Protein AF-A0A851CWM7-F1 (afdb_monomer)

Foldseek 3Di:
DDPPPVPPPDDCPPPDALVNLVVVCVVPVPDEDEEEAEQDEQVVLVVNDHLSHQYAEYAYAYQDYAHALVSLQCCLPRNLPRYAYYHHEYNHPPDPAAAQNCPVPPDGSVLSSLQRNLQHQEDAHYRHADEPVSLVSSCVNRPVSNNYDHYDPSNYDYDPVVVPPD

Sequence (166 aa):
LVHSVSIMHKSLDNMPKDENWQALTRNSTNLRVYIMAFDVESDDMLRILKPSIPLERIHFDSYVTCVSGAVVDLISRQYDKFLTHFILMNDVIDMSAFPDLSDNRNEDPLVLLAWRCTRLSLLAVHGYTVWAHNLIAIARLRGSDLKVLEVTEESIDFDQGELADQ

Nearest PDB structures (foldseek):
  4i6j-assembly1_B  TM=8.582E-01  e=6.711E-03  Homo sapiens
  8fvu-assembly1_B  TM=5.430E-01  e=9.722E-01  Homo sapiens
  7pzc-assembly1_B  TM=4.827E-01  e=7.671E-01  Homo sapiens
  6byf-assembly3_C  TM=2.644E-01  e=1.094E+00  Saccharomyces cerevisiae S288C
  9fee-assembly1_C  TM=3.248E-01  e=1.865E+00  Trypanosoma cruzi strain CL Brener

Solvent-accessible surface area (backbone atoms only — not comparable to full-atom values): 9390 Å² total; per-residue (Å²): 136,84,80,82,70,78,73,71,84,70,79,70,87,82,57,84,53,50,69,56,33,43,56,50,42,71,78,34,78,83,60,69,38,75,46,76,42,64,55,52,49,42,71,56,48,61,69,67,64,44,72,46,52,48,37,28,32,42,35,38,50,16,55,83,39,68,78,46,30,68,52,45,42,51,48,23,70,59,26,22,92,45,23,27,34,44,35,41,37,36,66,48,83,85,58,96,60,59,56,60,42,39,80,90,50,95,64,50,35,68,43,50,25,50,63,48,14,78,53,38,27,33,43,36,44,35,50,35,49,40,49,52,70,49,52,54,48,35,50,64,72,42,46,86,56,40,75,39,81,46,65,44,73,92,18,54,42,73,66,84,77,73,68,75,83,116

Structure (mmCIF, N/CA/C/O backbone):
data_AF-A0A851CWM7-F1
#
_entry.id   AF-A0A851CWM7-F1
#
loop_
_atom_site.group_PDB
_atom_site.id
_atom_site.type_symbol
_atom_site.label_atom_id
_atom_site.label_alt_id
_atom_site.label_comp_id
_atom_site.label_asym_id
_atom_site.label_entity_id
_atom_site.label_seq_id
_atom_site.pdbx_PDB_ins_code
_atom_site.Cartn_x
_atom_site.Cartn_y
_atom_site.Cartn_z
_atom_site.occupancy
_atom_site.B_iso_or_equiv
_atom_site.auth_seq_id
_atom_site.auth_comp_id
_atom_site.auth_asym_id
_atom_site.auth_atom_id
_atom_site.pdbx_PDB_model_num
ATOM 1 N N . LEU A 1 1 ? -13.780 11.903 -28.341 1.00 33.38 1 LEU A N 1
ATOM 2 C CA . LEU A 1 1 ? -14.431 13.128 -27.825 1.00 33.38 1 LEU A CA 1
ATOM 3 C C . LEU A 1 1 ? -13.983 13.274 -26.375 1.00 33.38 1 LEU A C 1
ATOM 5 O O . LEU A 1 1 ? -14.532 12.605 -25.512 1.00 33.38 1 LEU A O 1
ATOM 9 N N . VAL A 1 2 ? -12.907 14.019 -26.125 1.00 38.16 2 VAL A N 1
ATOM 10 C CA . VAL A 1 2 ? -12.411 14.244 -24.760 1.00 38.16 2 VAL A CA 1
ATOM 11 C C . VAL A 1 2 ? -13.232 15.397 -24.201 1.00 38.16 2 VAL A C 1
ATOM 13 O O . VAL A 1 2 ? -13.065 16.539 -24.623 1.00 38.16 2 VAL A O 1
ATOM 16 N N . HIS A 1 3 ? -14.190 15.099 -23.326 1.00 39.69 3 HIS A N 1
ATOM 17 C CA . HIS A 1 3 ? -14.822 16.147 -22.539 1.00 39.69 3 HIS A CA 1
ATOM 18 C C . HIS A 1 3 ? -13.765 16.675 -21.572 1.00 39.69 3 HIS A C 1
ATOM 20 O O . HIS A 1 3 ? -13.500 16.066 -20.541 1.00 39.69 3 HIS A O 1
ATOM 26 N N . SER A 1 4 ? -13.165 17.813 -21.918 1.00 44.59 4 SER A N 1
ATOM 27 C CA . SER A 1 4 ? -12.415 18.657 -20.997 1.00 44.59 4 SER A CA 1
ATOM 28 C C . SER A 1 4 ? -13.387 19.211 -19.951 1.00 44.59 4 SER A C 1
ATOM 30 O O . SER A 1 4 ? -13.828 20.361 -20.017 1.00 44.59 4 SER A O 1
ATOM 32 N N . VAL A 1 5 ? -13.795 18.369 -19.005 1.00 46.31 5 VAL A N 1
ATOM 33 C CA . VAL A 1 5 ? -14.343 18.855 -17.748 1.00 46.31 5 VAL A CA 1
ATOM 34 C C . VAL A 1 5 ? -13.146 19.462 -17.041 1.00 46.31 5 VAL A C 1
ATOM 36 O O . VAL A 1 5 ? -12.297 18.749 -16.524 1.00 46.31 5 VAL A O 1
ATOM 39 N N . SER A 1 6 ? -13.040 20.789 -17.085 1.00 44.66 6 SER A N 1
ATOM 40 C CA . SER A 1 6 ? -12.220 21.515 -16.125 1.00 44.66 6 SER A CA 1
ATOM 41 C C . SER A 1 6 ? -12.767 21.142 -14.751 1.00 44.66 6 SER A C 1
ATOM 43 O O . SER A 1 6 ? -13.817 21.636 -14.329 1.00 44.66 6 SER A O 1
ATOM 45 N N . ILE A 1 7 ? -12.134 20.159 -14.109 1.00 55.81 7 ILE A N 1
ATOM 46 C CA . ILE A 1 7 ? -12.403 19.820 -12.722 1.00 55.81 7 ILE A CA 1
ATOM 47 C C . ILE A 1 7 ? -11.908 21.045 -11.971 1.00 55.81 7 ILE A C 1
ATOM 49 O O . ILE A 1 7 ? -10.708 21.223 -11.775 1.00 55.81 7 ILE A O 1
ATOM 53 N N . MET A 1 8 ? -12.824 21.959 -11.639 1.00 52.44 8 MET A N 1
ATOM 54 C CA . MET A 1 8 ? -12.495 23.046 -10.730 1.00 52.44 8 MET A CA 1
ATOM 55 C C . MET A 1 8 ? -11.843 22.403 -9.512 1.00 52.44 8 MET A C 1
ATOM 57 O O . MET A 1 8 ? -12.481 21.564 -8.872 1.00 52.44 8 MET A O 1
ATOM 61 N N . HIS A 1 9 ? -10.597 22.779 -9.221 1.00 58.88 9 HIS A N 1
ATOM 62 C CA . HIS A 1 9 ? -9.919 22.412 -7.986 1.00 58.88 9 HIS A CA 1
ATOM 63 C C . HIS A 1 9 ? -10.816 22.862 -6.829 1.00 58.88 9 HIS A C 1
ATOM 65 O O . HIS A 1 9 ? -10.891 24.045 -6.484 1.00 58.88 9 HIS A O 1
ATOM 71 N N . LYS A 1 10 ? -11.611 21.932 -6.299 1.00 65.94 10 LYS A N 1
ATOM 72 C CA . LYS A 1 10 ? -12.488 22.203 -5.169 1.00 65.94 10 LYS A CA 1
ATOM 73 C C . LYS A 1 10 ? -11.593 22.272 -3.953 1.00 65.94 10 LYS A C 1
ATOM 75 O O . LYS A 1 10 ? -10.893 21.314 -3.646 1.00 65.94 10 LYS A O 1
ATOM 80 N N . SER A 1 11 ? -11.639 23.404 -3.262 1.00 79.69 11 SER A N 1
ATOM 81 C CA . SER A 1 11 ? -10.889 23.561 -2.026 1.00 79.69 11 SER A CA 1
ATOM 82 C C . SER A 1 11 ? -11.232 22.447 -1.024 1.00 79.69 11 SER A C 1
ATOM 84 O O . SER A 1 11 ? -12.405 22.138 -0.789 1.00 79.69 11 SER A O 1
ATOM 86 N N . LEU A 1 12 ? -10.194 21.889 -0.398 1.00 85.12 12 LEU A N 1
ATOM 87 C CA . LEU A 1 12 ? -10.289 20.915 0.689 1.00 85.12 12 LEU A CA 1
ATOM 88 C C . LEU A 1 12 ? -10.547 21.561 2.068 1.00 85.12 12 LEU A C 1
ATOM 90 O O . LEU A 1 12 ? -10.510 20.867 3.084 1.00 85.12 12 LEU A O 1
ATOM 94 N N . ASP A 1 13 ? -10.813 22.870 2.140 1.00 82.56 13 ASP A N 1
ATOM 95 C CA . ASP A 1 13 ? -10.898 23.620 3.408 1.00 82.56 13 ASP A CA 1
ATOM 96 C C . ASP A 1 13 ? -12.038 23.163 4.338 1.00 82.56 13 ASP A C 1
ATOM 98 O O . ASP A 1 13 ? -11.962 23.359 5.550 1.00 82.56 13 ASP A O 1
ATOM 102 N N . ASN A 1 14 ? -13.068 22.507 3.796 1.00 85.69 14 ASN A N 1
ATOM 103 C CA . ASN A 1 14 ? -14.219 22.002 4.557 1.00 85.69 14 ASN A CA 1
ATOM 104 C C . ASN A 1 14 ? -14.185 20.482 4.792 1.00 85.69 14 ASN A C 1
ATOM 106 O O . ASN A 1 14 ? -15.209 19.882 5.127 1.00 85.69 14 ASN A O 1
ATOM 110 N N . MET A 1 15 ? -13.029 19.842 4.604 1.00 90.19 15 MET A N 1
ATOM 111 C CA . MET A 1 15 ? -12.871 18.418 4.887 1.00 90.19 15 MET A CA 1
ATOM 112 C C . MET A 1 15 ? -13.083 18.110 6.380 1.00 90.19 15 MET A C 1
ATOM 114 O O . MET A 1 15 ? -12.625 18.879 7.232 1.00 90.19 15 MET A O 1
ATOM 118 N N . PRO A 1 16 ? -13.715 16.968 6.725 1.00 92.50 16 PRO A N 1
ATOM 119 C CA . PRO A 1 16 ? -13.771 16.495 8.101 1.00 92.50 16 PRO A CA 1
ATOM 120 C C . PRO A 1 16 ? -12.384 16.479 8.750 1.00 92.50 16 PRO A C 1
ATOM 122 O O . PRO A 1 16 ? -11.408 15.983 8.175 1.00 92.50 16 PRO A O 1
ATOM 125 N N . LYS A 1 17 ? -12.303 17.021 9.965 1.00 95.06 17 LYS A N 1
ATOM 126 C CA . LYS A 1 17 ? -11.088 16.976 10.779 1.00 95.06 17 LYS A CA 1
ATOM 127 C C . LYS A 1 17 ? -10.925 15.590 11.396 1.00 95.06 17 LYS A C 1
ATOM 129 O O . LYS A 1 17 ? -11.858 14.784 11.404 1.00 95.06 17 LYS A O 1
ATOM 134 N N . ASP A 1 18 ? -9.745 15.310 11.938 1.00 97.31 18 ASP A N 1
ATOM 135 C CA . ASP A 1 18 ? -9.484 14.013 12.562 1.00 97.31 18 ASP A CA 1
ATOM 136 C C . ASP A 1 18 ? -10.434 13.738 13.740 1.00 97.31 18 ASP A C 1
ATOM 138 O O . ASP A 1 18 ? -10.925 12.623 13.886 1.00 97.31 18 ASP A O 1
ATOM 142 N N . GLU A 1 19 ? -10.814 14.762 14.514 1.00 97.81 19 GLU A N 1
ATOM 143 C CA . GLU A 1 19 ? -11.745 14.607 15.641 1.00 97.81 19 GLU A CA 1
ATOM 144 C C . GLU A 1 19 ? -13.134 14.133 15.188 1.00 97.81 19 GLU A C 1
ATOM 146 O O . GLU A 1 19 ? -13.815 13.401 15.912 1.00 97.81 19 GLU A O 1
ATOM 151 N N . ASN A 1 20 ? -13.553 14.506 13.974 1.00 96.94 20 ASN A N 1
ATOM 152 C CA . ASN A 1 20 ? -14.803 14.021 13.396 1.00 96.94 20 ASN A CA 1
ATOM 153 C C . ASN A 1 20 ? -14.714 12.519 13.088 1.00 96.94 20 ASN A C 1
ATOM 155 O O . ASN A 1 20 ? -15.639 11.770 13.410 1.00 96.94 20 ASN A O 1
ATOM 159 N N . TRP A 1 21 ? -13.583 12.063 12.540 1.00 97.31 21 TRP A N 1
ATOM 160 C CA . TRP A 1 21 ? -13.315 10.642 12.301 1.00 97.31 21 TRP A CA 1
ATOM 161 C C . TRP A 1 21 ? -13.188 9.844 13.601 1.00 97.31 21 TRP A C 1
ATOM 163 O O . TRP A 1 21 ? -13.727 8.741 13.693 1.00 97.31 21 TRP A O 1
ATOM 173 N N . GLN A 1 22 ? -12.567 10.406 14.641 1.00 97.25 22 GLN A N 1
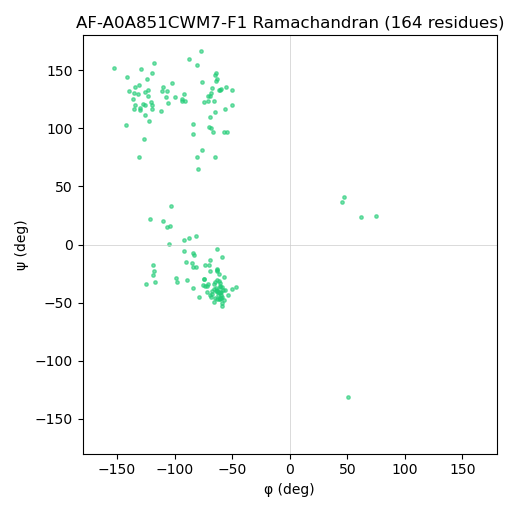ATOM 174 C CA . GLN A 1 22 ? -12.517 9.789 15.971 1.00 97.25 22 GLN A CA 1
ATOM 175 C C . GLN A 1 22 ? -13.917 9.592 16.556 1.00 97.25 22 GLN A C 1
ATOM 177 O O . GLN A 1 22 ? -14.235 8.522 17.072 1.00 97.25 22 GLN A O 1
ATOM 182 N N . ALA A 1 23 ? -14.775 10.612 16.481 1.00 97.56 23 ALA A N 1
ATOM 183 C CA . ALA A 1 23 ? -16.147 10.505 16.965 1.00 97.56 23 ALA A CA 1
ATOM 184 C C . ALA A 1 23 ? -16.934 9.437 16.191 1.00 97.56 23 ALA A C 1
ATOM 186 O O . ALA A 1 23 ? -17.672 8.651 16.790 1.00 97.56 23 ALA A O 1
ATOM 187 N N . LEU A 1 24 ? -16.749 9.372 14.871 1.00 96.81 24 LEU A N 1
ATOM 188 C CA . LEU A 1 24 ? -17.412 8.388 14.024 1.00 96.81 24 LEU A CA 1
ATOM 189 C C . LEU A 1 24 ? -16.956 6.955 14.344 1.00 96.81 24 LEU A C 1
ATOM 191 O O . LEU A 1 24 ? -17.788 6.081 14.580 1.00 96.81 24 LEU A O 1
ATOM 195 N N . THR A 1 25 ? -15.646 6.719 14.416 1.00 95.38 25 THR A N 1
ATOM 196 C CA . THR A 1 25 ? -15.070 5.391 14.698 1.00 95.38 25 THR A CA 1
ATOM 197 C C . THR A 1 25 ? -15.383 4.886 16.102 1.00 95.38 25 THR A C 1
ATOM 199 O O . THR A 1 25 ? -15.613 3.690 16.278 1.00 95.38 25 THR A O 1
ATOM 202 N N . ARG A 1 26 ? -15.476 5.777 17.099 1.00 96.19 26 ARG A N 1
ATOM 203 C CA . ARG A 1 26 ? -15.918 5.417 18.460 1.00 96.19 26 ARG A CA 1
ATOM 204 C C . ARG A 1 26 ? -17.360 4.916 18.494 1.00 96.19 26 ARG A C 1
ATOM 206 O O . ARG A 1 26 ? -17.651 3.971 19.218 1.00 96.19 26 ARG A O 1
ATOM 213 N N . ASN A 1 27 ? -18.249 5.533 17.718 1.00 96.81 27 ASN A N 1
ATOM 214 C CA . ASN A 1 27 ? -19.664 5.154 17.671 1.00 96.81 27 ASN A CA 1
ATOM 215 C C . ASN A 1 27 ? -19.946 3.994 16.705 1.00 96.81 27 ASN A C 1
ATOM 217 O O . ASN A 1 27 ? -20.983 3.347 16.804 1.00 96.81 27 ASN A O 1
ATOM 221 N N . SER A 1 28 ? -19.037 3.731 15.766 1.00 96.12 28 SER A N 1
ATOM 222 C CA . SER A 1 28 ? -19.158 2.686 14.747 1.00 96.12 28 SER A CA 1
ATOM 223 C C . SER A 1 28 ? -17.879 1.851 14.696 1.00 96.12 28 SER A C 1
ATOM 225 O O . SER A 1 28 ? -17.076 1.972 13.775 1.00 96.12 28 SER A O 1
ATOM 227 N N . THR A 1 29 ? -17.681 0.977 15.683 1.00 93.00 29 THR A N 1
ATOM 228 C CA . THR A 1 29 ? -16.437 0.196 15.851 1.00 93.00 29 THR A CA 1
ATOM 229 C C . THR A 1 29 ? -16.137 -0.769 14.694 1.00 93.00 29 THR A C 1
ATOM 231 O O . THR A 1 29 ? -14.981 -1.122 14.447 1.00 93.00 29 THR A O 1
ATOM 234 N N . ASN A 1 30 ? -17.168 -1.158 13.940 1.00 94.94 30 ASN A N 1
ATOM 235 C CA . ASN A 1 30 ? -17.049 -1.991 12.741 1.00 94.94 30 ASN A CA 1
ATOM 236 C C . ASN A 1 30 ? -16.905 -1.183 11.444 1.00 94.94 30 ASN A C 1
ATOM 238 O O . ASN A 1 30 ? -16.873 -1.778 10.370 1.00 94.94 30 ASN A O 1
ATOM 242 N N . LEU A 1 31 ? -16.823 0.151 11.516 1.00 96.75 31 LEU A N 1
ATOM 243 C CA . LEU A 1 31 ? -16.635 0.982 10.334 1.00 96.75 31 LEU A CA 1
ATOM 244 C C . LEU A 1 31 ? -15.328 0.609 9.627 1.00 96.75 31 LEU A C 1
ATOM 246 O O . LEU A 1 31 ? -14.273 0.468 10.253 1.00 96.75 31 LEU A O 1
ATOM 250 N N . ARG A 1 32 ? -15.414 0.473 8.308 1.00 96.75 32 ARG A N 1
ATOM 251 C CA . ARG A 1 32 ? -14.285 0.285 7.402 1.00 96.75 32 ARG A CA 1
ATOM 252 C C . ARG A 1 32 ? -14.431 1.271 6.264 1.00 96.75 32 ARG A C 1
ATOM 254 O O . ARG A 1 32 ? -15.539 1.483 5.771 1.00 96.75 32 ARG A O 1
ATOM 261 N N . VAL A 1 33 ? -13.324 1.896 5.892 1.00 98.12 33 VAL A N 1
ATOM 262 C CA . VAL A 1 33 ? -13.294 2.887 4.822 1.00 98.12 33 VAL A CA 1
ATOM 263 C C . VAL A 1 33 ? -12.544 2.316 3.629 1.00 98.12 33 VAL A C 1
ATOM 265 O O . VAL A 1 33 ? -11.482 1.708 3.770 1.00 98.12 33 VAL A O 1
ATOM 268 N N . TYR A 1 34 ? -13.131 2.530 2.458 1.00 98.31 34 TYR A N 1
ATOM 269 C CA . TYR A 1 34 ? -12.602 2.151 1.160 1.00 98.31 34 TYR A CA 1
ATOM 270 C C . TYR A 1 34 ? -12.442 3.441 0.359 1.00 98.31 34 TYR A C 1
ATOM 272 O O . TYR A 1 34 ? -13.424 4.163 0.179 1.00 98.31 34 TYR A O 1
ATOM 280 N N . ILE A 1 35 ? -11.220 3.756 -0.068 1.00 97.94 35 ILE A N 1
ATOM 281 C CA . ILE A 1 35 ? -10.929 4.953 -0.865 1.00 97.94 35 ILE A CA 1
ATOM 282 C C . ILE A 1 35 ? -10.550 4.523 -2.276 1.00 97.94 35 ILE A C 1
ATOM 284 O O . ILE A 1 35 ? -9.711 3.645 -2.457 1.00 97.94 35 ILE A O 1
ATOM 288 N N . MET A 1 36 ? -11.163 5.166 -3.261 1.00 97.38 36 MET A N 1
ATOM 289 C CA . MET A 1 36 ? -10.744 5.118 -4.654 1.00 97.38 36 MET A CA 1
ATOM 290 C C . MET A 1 36 ? -10.409 6.551 -5.060 1.00 97.38 36 MET A C 1
ATOM 292 O O . MET A 1 36 ? -11.267 7.430 -4.960 1.00 97.38 36 MET A O 1
ATOM 296 N N . ALA A 1 37 ? -9.151 6.793 -5.402 1.00 95.12 37 ALA A N 1
ATOM 297 C CA . ALA A 1 37 ? -8.605 8.105 -5.710 1.00 95.12 37 ALA A CA 1
ATOM 298 C C . ALA A 1 37 ? -8.257 8.156 -7.199 1.00 95.12 37 ALA A C 1
ATOM 300 O O . ALA A 1 37 ? -7.381 7.422 -7.644 1.00 95.12 37 ALA A O 1
ATOM 301 N N . PHE A 1 38 ? -8.956 9.020 -7.933 1.00 93.38 38 PHE A N 1
ATOM 302 C CA . PHE A 1 38 ? -8.746 9.249 -9.361 1.00 93.38 38 PHE A CA 1
ATOM 303 C C . PHE A 1 38 ? -8.035 10.579 -9.561 1.00 93.38 38 PHE A C 1
ATOM 305 O O . PHE A 1 38 ? -8.571 11.599 -9.121 1.00 93.38 38 PHE A O 1
ATOM 312 N N . ASP A 1 39 ? -6.863 10.561 -10.196 1.00 91.00 39 ASP A N 1
ATOM 313 C CA . ASP A 1 39 ? -6.089 11.768 -10.532 1.00 91.00 39 ASP A CA 1
ATOM 314 C C . ASP A 1 39 ? -5.951 12.767 -9.366 1.00 91.00 39 ASP A C 1
ATOM 316 O O . ASP A 1 39 ? -6.081 13.982 -9.530 1.00 91.00 39 ASP A O 1
ATOM 320 N N . VAL A 1 40 ? -5.728 12.254 -8.150 1.00 90.38 40 VAL A N 1
ATOM 321 C CA . VAL A 1 40 ? -5.551 13.095 -6.959 1.00 90.38 40 VAL A CA 1
ATOM 322 C C . VAL A 1 40 ? -4.071 13.389 -6.773 1.00 90.38 40 VAL A C 1
ATOM 324 O O . VAL A 1 40 ? -3.241 12.480 -6.766 1.00 90.38 40 VAL A O 1
ATOM 327 N N . GLU A 1 41 ? -3.724 14.662 -6.605 1.00 91.38 41 GLU A N 1
ATOM 328 C CA . GLU A 1 41 ? -2.352 15.058 -6.305 1.00 91.38 41 GLU A CA 1
ATOM 329 C C . GLU A 1 41 ? -1.900 14.519 -4.941 1.00 91.38 41 GLU A C 1
ATOM 331 O O . GLU A 1 41 ? -2.679 14.406 -3.989 1.00 91.38 41 GLU A O 1
ATOM 336 N N . SER A 1 42 ? -0.607 14.209 -4.823 1.00 93.00 42 SER A N 1
ATOM 337 C CA . SER A 1 42 ? -0.045 13.655 -3.587 1.00 93.00 42 SER A CA 1
ATOM 338 C C . SER A 1 42 ? -0.263 14.574 -2.376 1.00 93.00 42 SER A C 1
ATOM 340 O O . SER A 1 42 ? -0.608 14.086 -1.301 1.00 93.00 42 SER A O 1
ATOM 342 N N . ASP A 1 43 ? -0.140 15.893 -2.544 1.00 93.25 43 ASP A N 1
ATOM 343 C CA . ASP A 1 43 ? -0.353 16.868 -1.465 1.00 93.25 43 ASP A CA 1
ATOM 344 C C . ASP A 1 43 ? -1.802 16.870 -0.964 1.00 93.25 43 ASP A C 1
ATOM 346 O O . ASP A 1 43 ? -2.063 16.900 0.245 1.00 93.25 43 ASP A O 1
ATOM 350 N N . ASP A 1 44 ? -2.759 16.755 -1.881 1.00 93.88 44 ASP A N 1
ATOM 351 C CA . ASP A 1 44 ? -4.170 16.631 -1.541 1.00 93.88 44 ASP A CA 1
ATOM 352 C C . ASP A 1 44 ? -4.460 15.294 -0.856 1.00 93.88 44 ASP A C 1
ATOM 354 O O . ASP A 1 44 ? -5.169 15.260 0.155 1.00 93.88 44 ASP A O 1
ATOM 358 N N . MET A 1 45 ? -3.842 14.200 -1.306 1.00 95.25 45 MET A N 1
ATOM 359 C CA . MET A 1 45 ? -3.949 12.906 -0.628 1.00 95.25 45 MET A CA 1
ATOM 360 C C . MET A 1 45 ? -3.419 12.952 0.808 1.00 95.25 45 MET A C 1
ATOM 362 O O . MET A 1 45 ? -4.080 12.435 1.713 1.00 95.25 45 MET A O 1
ATOM 366 N N . LEU A 1 46 ? -2.290 13.623 1.061 1.00 94.81 46 LEU A N 1
ATOM 367 C CA . LEU A 1 46 ? -1.769 13.827 2.419 1.00 94.81 46 LEU A CA 1
ATOM 368 C C . LEU A 1 46 ? -2.756 14.615 3.297 1.00 94.81 46 LEU A C 1
ATOM 370 O O . LEU A 1 46 ? -2.876 14.356 4.497 1.00 94.81 46 LEU A O 1
ATOM 374 N N . ARG A 1 47 ? -3.517 15.550 2.712 1.00 93.94 47 ARG A N 1
ATOM 375 C CA . ARG A 1 47 ? -4.580 16.281 3.419 1.00 93.94 47 ARG A CA 1
ATOM 376 C C . ARG A 1 47 ? -5.829 15.427 3.633 1.00 93.94 47 ARG A C 1
ATOM 378 O O . ARG A 1 47 ? -6.471 15.589 4.671 1.00 93.94 47 ARG A O 1
ATOM 385 N N . ILE A 1 48 ? -6.186 14.540 2.710 1.00 95.31 48 ILE A N 1
ATOM 386 C CA . ILE A 1 48 ? -7.374 13.676 2.797 1.00 95.31 48 ILE A CA 1
ATOM 387 C C . ILE A 1 48 ? -7.189 12.568 3.846 1.00 95.31 48 ILE A C 1
ATOM 389 O O . ILE A 1 48 ? -8.113 12.278 4.610 1.00 95.31 48 ILE A O 1
ATOM 393 N N . LEU A 1 49 ? -5.998 11.969 3.920 1.00 96.88 49 LEU A N 1
ATOM 394 C CA . LEU A 1 49 ? -5.695 10.802 4.755 1.00 96.88 49 LEU A CA 1
ATOM 395 C C . LEU A 1 49 ? -5.544 11.161 6.246 1.00 96.88 49 LEU A C 1
ATOM 397 O O . LEU A 1 49 ? -4.437 11.284 6.770 1.00 96.88 49 LEU A O 1
ATOM 401 N N . LYS A 1 50 ? -6.671 11.291 6.957 1.00 97.25 50 LYS A N 1
ATOM 402 C CA . LYS A 1 50 ? -6.689 11.544 8.408 1.00 97.25 50 LYS A CA 1
ATOM 403 C C . LYS A 1 50 ? -6.359 10.288 9.241 1.00 97.25 50 LYS A C 1
ATOM 405 O O . LYS A 1 50 ? -6.880 9.217 8.930 1.00 97.25 50 LYS A O 1
ATOM 410 N N . PRO A 1 51 ? -5.572 10.409 10.331 1.00 97.06 51 PRO A N 1
ATOM 411 C CA . PRO A 1 51 ? -5.162 9.282 11.182 1.00 97.06 51 PRO A CA 1
ATOM 412 C C . PRO A 1 51 ? -6.272 8.362 11.665 1.00 97.06 51 PRO A C 1
ATOM 414 O O . PRO A 1 51 ? -6.095 7.149 11.719 1.00 97.06 51 PRO A O 1
ATOM 417 N N . SER A 1 52 ? -7.423 8.930 11.991 1.00 97.19 52 SER A N 1
ATOM 418 C CA . SER A 1 52 ? -8.535 8.198 12.586 1.00 97.19 52 SER A CA 1
ATOM 419 C C . SER A 1 52 ? -9.465 7.556 11.556 1.00 97.19 52 SER A C 1
ATOM 421 O O . SER A 1 52 ? -10.498 7.003 11.933 1.00 97.19 52 SER A O 1
ATOM 423 N N . ILE A 1 53 ? -9.131 7.606 10.263 1.00 97.69 53 ILE A N 1
ATOM 424 C CA . ILE A 1 53 ? -9.848 6.855 9.229 1.00 97.69 53 ILE A CA 1
ATOM 425 C C . ILE A 1 53 ? -9.524 5.360 9.402 1.00 97.69 53 ILE A C 1
ATOM 427 O O . ILE A 1 53 ? -8.356 4.980 9.333 1.00 97.69 53 ILE A O 1
ATOM 431 N N . PRO A 1 54 ? -10.521 4.469 9.566 1.00 97.19 54 PRO A N 1
ATOM 432 C CA . PRO A 1 54 ? -10.290 3.027 9.605 1.00 97.19 54 PRO A CA 1
ATOM 433 C C . PRO A 1 54 ? -10.131 2.490 8.171 1.00 97.19 54 PRO A C 1
ATOM 435 O O . PRO A 1 54 ? -10.994 1.768 7.663 1.00 97.19 54 PRO A O 1
ATOM 438 N N . LEU A 1 55 ? -9.061 2.918 7.493 1.00 98.50 55 LEU A N 1
ATOM 439 C CA . LEU A 1 55 ? -8.807 2.646 6.078 1.00 98.50 55 LEU A CA 1
ATOM 440 C C . LEU A 1 55 ? -8.478 1.166 5.864 1.00 98.50 55 LEU A C 1
ATOM 442 O O . LEU A 1 55 ? -7.412 0.692 6.247 1.00 98.50 55 LEU A O 1
ATOM 446 N N . GLU A 1 56 ? -9.397 0.436 5.238 1.00 98.69 56 GLU A N 1
ATOM 447 C CA . GLU A 1 56 ? -9.231 -0.991 4.961 1.00 98.69 56 GLU A CA 1
ATOM 448 C C . GLU A 1 56 ? -8.749 -1.258 3.537 1.00 98.69 56 GLU A C 1
ATOM 450 O O . GLU A 1 56 ? -8.009 -2.221 3.319 1.00 98.69 56 GLU A O 1
ATOM 455 N N . ARG A 1 57 ? -9.140 -0.424 2.567 1.00 98.75 57 ARG A N 1
ATOM 456 C CA . ARG A 1 57 ? -8.639 -0.515 1.190 1.00 98.75 57 ARG A CA 1
ATOM 457 C C . ARG A 1 57 ? -8.416 0.859 0.597 1.00 98.75 57 ARG A C 1
ATOM 459 O O . ARG A 1 57 ? -9.222 1.766 0.817 1.00 98.75 57 ARG A O 1
ATOM 466 N N . ILE A 1 58 ? -7.375 0.961 -0.211 1.00 98.62 58 ILE A N 1
ATOM 467 C CA . ILE A 1 58 ? -7.134 2.120 -1.054 1.00 98.62 58 ILE A CA 1
ATOM 468 C C . ILE A 1 58 ? -6.754 1.675 -2.462 1.00 98.62 58 ILE A C 1
ATOM 470 O O . ILE A 1 58 ? -5.984 0.730 -2.632 1.00 98.62 58 ILE A O 1
ATOM 474 N N . HIS A 1 59 ? -7.345 2.342 -3.444 1.00 98.44 59 HIS A N 1
ATOM 475 C CA . HIS A 1 59 ? -7.068 2.168 -4.858 1.00 98.44 59 HIS A CA 1
ATOM 476 C C . HIS A 1 59 ? -6.767 3.539 -5.459 1.00 98.44 59 HIS A C 1
ATOM 478 O O . HIS A 1 59 ? -7.597 4.443 -5.366 1.00 98.44 59 HIS A O 1
ATOM 484 N N . PHE A 1 60 ? -5.583 3.684 -6.033 1.00 97.44 60 PHE A N 1
ATOM 485 C CA . PHE A 1 60 ? -5.199 4.826 -6.846 1.00 97.44 60 PHE A CA 1
ATOM 486 C C . PHE A 1 60 ? -5.318 4.460 -8.321 1.00 97.44 60 PHE A C 1
ATOM 488 O O . PHE A 1 60 ? -4.753 3.447 -8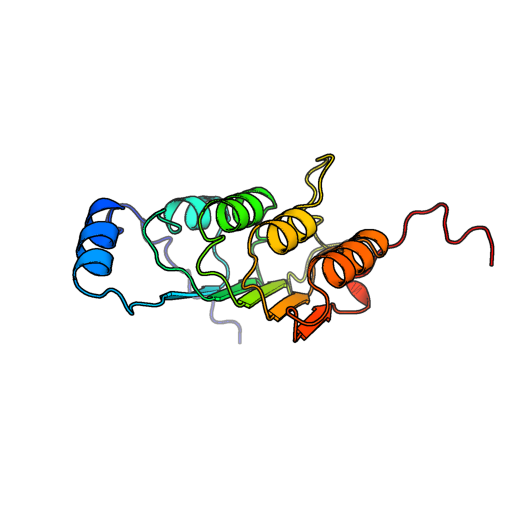.725 1.00 97.44 60 PHE A O 1
ATOM 495 N N . ASP A 1 61 ? -6.045 5.277 -9.073 1.00 94.06 61 ASP A N 1
ATOM 496 C CA . ASP A 1 61 ? -6.285 5.122 -10.507 1.00 94.06 61 ASP A CA 1
ATOM 497 C C . ASP A 1 61 ? -5.893 6.438 -11.195 1.00 94.06 61 ASP A C 1
ATOM 499 O O . ASP A 1 61 ? -6.650 7.416 -11.218 1.00 94.06 61 ASP A O 1
ATOM 503 N N . SER A 1 62 ? -4.631 6.499 -11.611 1.00 89.62 62 SER A N 1
ATOM 504 C CA . SER A 1 62 ? -3.949 7.710 -12.059 1.00 89.62 62 SER A CA 1
ATOM 505 C C . SER A 1 62 ? -3.740 7.716 -13.573 1.00 89.62 62 SER A C 1
ATOM 507 O O . SER A 1 62 ? -3.114 6.814 -14.118 1.00 89.62 62 SER A O 1
ATOM 509 N N . TYR A 1 63 ? -4.179 8.780 -14.244 1.00 85.50 63 TYR A N 1
ATOM 510 C CA . TYR A 1 63 ? -3.954 9.048 -15.672 1.00 85.50 63 TYR A CA 1
ATOM 511 C C . TYR A 1 63 ? -3.147 10.329 -15.905 1.00 85.50 63 TYR A C 1
ATOM 513 O O . TYR A 1 63 ? -2.545 10.500 -16.966 1.00 85.50 63 TYR A O 1
ATOM 521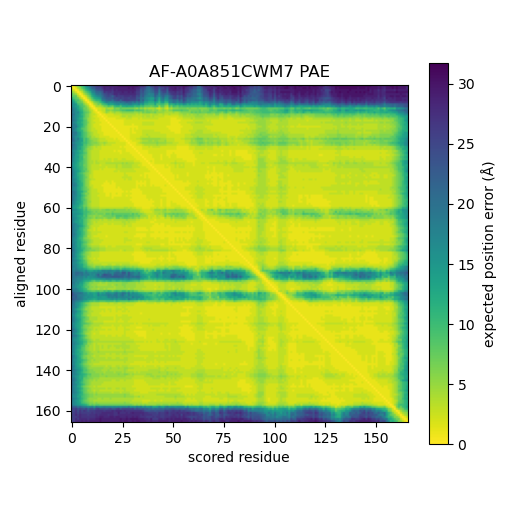 N N . VAL A 1 64 ? -3.152 11.249 -14.935 1.00 82.69 64 VAL A N 1
ATOM 522 C CA . VAL A 1 64 ? -2.524 12.575 -15.043 1.00 82.69 64 VAL A CA 1
ATOM 523 C C . VAL A 1 64 ? -1.517 12.840 -13.924 1.00 82.69 64 VAL A C 1
ATOM 525 O O . VAL A 1 64 ? -0.518 13.521 -14.153 1.00 82.69 64 VAL A O 1
ATOM 528 N N . THR A 1 65 ? -1.753 12.325 -12.716 1.00 85.19 65 THR A N 1
ATOM 529 C CA . THR A 1 65 ? -0.904 12.574 -11.538 1.00 85.19 65 THR A CA 1
ATOM 530 C C . THR A 1 65 ? -0.311 11.282 -10.995 1.00 85.19 65 THR A C 1
ATOM 532 O O . THR A 1 65 ? -0.968 10.251 -11.005 1.00 85.19 65 THR A O 1
ATOM 535 N N . CYS A 1 66 ? 0.895 11.335 -10.429 1.00 87.75 66 CYS A N 1
ATOM 536 C CA . CYS A 1 66 ? 1.500 10.178 -9.766 1.00 87.75 66 CYS A CA 1
ATOM 537 C C . CYS A 1 66 ? 1.385 10.286 -8.236 1.00 87.75 66 CYS A C 1
ATOM 539 O O . CYS A 1 66 ? 1.630 11.338 -7.635 1.00 87.75 66 CYS A O 1
ATOM 541 N N . VAL A 1 67 ? 1.079 9.165 -7.587 1.00 93.31 67 VAL A N 1
ATOM 542 C CA . VAL A 1 67 ? 1.258 8.979 -6.139 1.00 93.31 67 VAL A CA 1
ATOM 543 C C . VAL A 1 67 ? 2.747 8.942 -5.805 1.00 93.31 67 VAL A C 1
ATOM 545 O O . VAL A 1 67 ? 3.498 8.194 -6.427 1.00 93.31 67 VAL A O 1
ATOM 548 N N . SER A 1 68 ? 3.167 9.721 -4.809 1.00 93.81 68 SER A N 1
ATOM 549 C CA . SER A 1 68 ? 4.548 9.746 -4.323 1.00 93.81 68 SER A CA 1
ATOM 550 C C . SER A 1 68 ? 4.821 8.691 -3.250 1.00 93.81 68 SER A C 1
ATOM 552 O O . SER A 1 68 ? 3.919 8.264 -2.518 1.00 93.81 68 SER A O 1
ATOM 554 N N . GLY A 1 69 ? 6.100 8.353 -3.057 1.00 94.81 69 GLY A N 1
ATOM 555 C CA . GLY A 1 69 ? 6.538 7.482 -1.964 1.00 94.81 69 GLY A CA 1
ATOM 556 C C . GLY A 1 69 ? 6.147 8.010 -0.579 1.00 94.81 69 GLY A C 1
ATOM 557 O O . GLY A 1 69 ? 5.909 7.232 0.341 1.00 94.81 69 GLY A O 1
ATOM 558 N N . ALA A 1 70 ? 6.002 9.331 -0.407 1.00 94.50 70 ALA A N 1
ATOM 559 C CA . ALA A 1 70 ? 5.537 9.936 0.846 1.00 94.50 70 ALA A CA 1
ATOM 560 C C . ALA A 1 70 ? 4.090 9.552 1.213 1.00 94.50 70 ALA A C 1
ATOM 562 O O . ALA A 1 70 ? 3.801 9.322 2.390 1.00 94.50 70 ALA A O 1
ATOM 563 N N . VAL A 1 71 ? 3.193 9.447 0.227 1.00 97.06 71 VAL A N 1
ATOM 564 C CA . VAL A 1 71 ? 1.802 9.021 0.453 1.00 97.06 71 VAL A CA 1
ATOM 565 C C . VAL A 1 71 ? 1.760 7.549 0.863 1.00 97.06 71 VAL A C 1
ATOM 567 O O . VAL A 1 71 ? 1.096 7.201 1.842 1.00 97.06 71 VAL A O 1
ATOM 570 N N . VAL A 1 72 ? 2.516 6.693 0.168 1.00 97.62 72 VAL A N 1
ATOM 571 C CA . VAL A 1 72 ? 2.640 5.260 0.498 1.00 97.62 72 VAL A CA 1
ATOM 572 C C . VAL A 1 72 ? 3.203 5.073 1.909 1.00 97.62 72 VAL A C 1
ATOM 574 O O . VAL A 1 72 ? 2.665 4.306 2.712 1.00 97.62 72 VAL A O 1
ATOM 577 N N . ASP A 1 73 ? 4.223 5.853 2.261 1.00 95.75 73 ASP A N 1
ATOM 578 C CA . ASP A 1 73 ? 4.819 5.859 3.592 1.00 95.75 73 ASP A CA 1
ATOM 579 C C . ASP A 1 73 ? 3.826 6.247 4.684 1.00 95.75 73 ASP A C 1
ATOM 581 O O . ASP A 1 73 ? 3.760 5.568 5.714 1.00 95.75 73 ASP A O 1
ATOM 585 N N . LEU A 1 74 ? 3.052 7.317 4.473 1.00 97.44 74 LEU A N 1
ATOM 586 C CA . LEU A 1 74 ? 2.009 7.735 5.406 1.00 97.44 74 LEU A CA 1
ATOM 587 C C . LEU A 1 74 ? 1.019 6.590 5.630 1.00 97.44 74 LEU A C 1
ATOM 589 O O . LEU A 1 74 ? 0.734 6.238 6.774 1.00 97.44 74 LEU A O 1
ATOM 593 N N . ILE A 1 75 ? 0.552 5.969 4.544 1.00 98.31 75 ILE A N 1
ATOM 594 C CA . ILE A 1 75 ? -0.407 4.865 4.598 1.00 98.31 75 ILE A CA 1
ATOM 595 C C . ILE A 1 75 ? 0.159 3.685 5.394 1.00 98.31 75 ILE A C 1
ATOM 597 O O . ILE A 1 75 ? -0.522 3.175 6.287 1.00 98.31 75 ILE A O 1
ATOM 601 N N . SER A 1 76 ? 1.414 3.303 5.131 1.00 97.75 76 SER A N 1
ATOM 602 C CA . SER A 1 76 ? 2.082 2.190 5.819 1.00 97.75 76 SER A CA 1
ATOM 603 C C . SER A 1 76 ? 2.161 2.375 7.333 1.00 97.75 76 SER A C 1
ATOM 605 O O . SER A 1 76 ? 2.054 1.409 8.084 1.00 97.75 76 SER A O 1
ATOM 607 N N . ARG A 1 77 ? 2.368 3.614 7.796 1.00 97.00 77 ARG A N 1
ATOM 608 C CA . ARG A 1 77 ? 2.535 3.937 9.221 1.00 97.00 77 ARG A CA 1
ATOM 609 C C . ARG A 1 77 ? 1.199 4.115 9.919 1.00 97.00 77 ARG A C 1
ATOM 611 O O . ARG A 1 77 ? 1.070 3.766 11.086 1.00 97.00 77 ARG A O 1
ATOM 618 N N . GLN A 1 78 ? 0.241 4.713 9.222 1.00 97.56 78 GLN A N 1
ATOM 619 C CA . GLN A 1 78 ? -0.994 5.196 9.821 1.00 97.56 78 GLN A CA 1
ATOM 620 C C . GLN A 1 78 ? -2.098 4.137 9.849 1.00 97.56 78 GLN A C 1
ATOM 622 O O . GLN A 1 78 ? -2.922 4.141 10.761 1.00 97.56 78 GLN A O 1
ATOM 627 N N . TYR A 1 79 ? -2.115 3.225 8.873 1.00 98.06 79 TYR A N 1
ATOM 628 C CA . TYR A 1 79 ? -3.209 2.267 8.683 1.00 98.06 79 TYR A CA 1
ATOM 629 C C . TYR A 1 79 ? -2.758 0.802 8.755 1.00 98.06 79 TYR A C 1
ATOM 631 O O . TYR A 1 79 ? -3.460 -0.095 8.284 1.00 98.06 79 TYR A O 1
ATOM 639 N N . ASP A 1 80 ? -1.615 0.548 9.392 1.00 96.88 80 ASP A N 1
ATOM 640 C CA . ASP A 1 80 ? -1.012 -0.770 9.634 1.00 96.88 80 ASP A CA 1
ATOM 641 C C . ASP A 1 80 ? -2.005 -1.821 10.176 1.00 96.88 80 ASP A C 1
ATOM 643 O O . ASP A 1 80 ? -1.977 -2.989 9.783 1.00 96.88 80 ASP A O 1
ATOM 647 N N . LYS A 1 81 ? -2.941 -1.395 11.031 1.00 94.44 81 LYS A N 1
ATOM 648 C CA . LYS A 1 81 ? -3.945 -2.256 11.681 1.00 94.44 81 LYS A CA 1
ATOM 649 C C . LYS A 1 81 ? -5.173 -2.583 10.832 1.00 94.44 81 LYS A C 1
ATOM 651 O O . LYS A 1 81 ? -5.908 -3.522 11.163 1.00 94.44 81 LYS A O 1
ATOM 656 N N . PHE A 1 82 ? -5.454 -1.804 9.791 1.00 95.19 82 PHE A N 1
ATOM 657 C CA . PHE A 1 82 ? -6.699 -1.915 9.022 1.00 95.19 82 PHE A CA 1
ATOM 658 C C . PHE A 1 82 ? -6.473 -2.311 7.572 1.00 95.19 82 PHE A C 1
ATOM 660 O O . PHE A 1 82 ? -7.324 -3.010 7.025 1.00 95.19 82 PHE A O 1
ATOM 667 N N . LEU A 1 83 ? -5.355 -1.905 6.973 1.00 98.56 83 LEU A N 1
ATOM 668 C CA . LEU A 1 83 ? -5.145 -2.039 5.542 1.00 98.56 83 LEU A CA 1
ATOM 669 C C . LEU A 1 83 ? -5.066 -3.512 5.124 1.00 98.56 83 LEU A C 1
ATOM 671 O O . LEU A 1 83 ? -4.245 -4.284 5.618 1.00 98.56 83 LEU A O 1
ATOM 675 N N . THR A 1 84 ? -5.934 -3.884 4.189 1.00 98.75 84 THR A N 1
ATOM 676 C CA . THR A 1 84 ? -6.011 -5.229 3.606 1.00 98.75 84 THR A CA 1
ATOM 677 C C . THR A 1 84 ? -5.760 -5.231 2.105 1.00 98.75 84 THR A C 1
ATOM 679 O O . THR A 1 84 ? -5.350 -6.264 1.579 1.00 98.75 84 THR A O 1
ATOM 682 N N . HIS A 1 85 ? -6.031 -4.116 1.418 1.00 98.81 85 HIS A N 1
ATOM 683 C CA . HIS A 1 85 ? -5.834 -3.981 -0.024 1.00 98.81 85 HIS A CA 1
ATOM 684 C C . HIS A 1 85 ? -5.170 -2.644 -0.329 1.00 98.81 85 HIS A C 1
ATOM 686 O O . HIS A 1 85 ? -5.644 -1.595 0.120 1.00 98.81 85 HIS A O 1
ATOM 692 N N . PHE A 1 86 ? -4.109 -2.703 -1.118 1.00 98.75 86 PHE A N 1
ATOM 693 C CA . PHE A 1 86 ? -3.442 -1.540 -1.670 1.00 98.75 86 PHE A CA 1
ATOM 694 C C . PHE A 1 86 ? -3.278 -1.761 -3.170 1.00 98.75 86 PHE A C 1
ATOM 696 O O . PHE A 1 86 ? -2.647 -2.734 -3.582 1.00 98.75 86 PHE A O 1
ATOM 703 N N . ILE A 1 87 ? -3.901 -0.898 -3.965 1.00 98.62 87 ILE A N 1
ATOM 704 C CA . ILE A 1 87 ? -3.856 -0.959 -5.425 1.00 98.62 87 ILE A CA 1
ATOM 705 C C . ILE A 1 87 ? -3.320 0.369 -5.926 1.00 98.62 87 ILE A C 1
ATOM 707 O O . ILE A 1 87 ? -3.824 1.431 -5.550 1.00 98.62 87 ILE A O 1
ATOM 711 N N . LEU A 1 88 ? -2.304 0.283 -6.765 1.00 97.19 88 LEU A N 1
ATOM 712 C CA . LEU A 1 88 ? -1.638 1.413 -7.366 1.00 97.19 88 LEU A CA 1
ATOM 713 C C . LEU A 1 88 ? -1.648 1.215 -8.882 1.00 97.19 88 LEU A C 1
ATOM 715 O O . LEU A 1 88 ? -1.015 0.285 -9.371 1.00 97.19 88 LEU A O 1
ATOM 719 N N . MET A 1 89 ? -2.396 2.048 -9.599 1.00 95.38 89 MET A N 1
ATOM 720 C CA . MET A 1 89 ? -2.473 2.042 -11.059 1.00 95.38 89 MET A CA 1
ATOM 721 C C . MET A 1 89 ? -2.086 3.412 -11.595 1.00 95.38 89 MET A C 1
ATOM 723 O O . MET A 1 89 ? -2.561 4.429 -11.089 1.00 95.38 89 MET A O 1
ATOM 727 N N . ASN A 1 90 ? -1.218 3.427 -12.601 1.00 90.81 90 ASN A N 1
ATOM 728 C CA . ASN A 1 90 ? -0.740 4.641 -13.242 1.00 90.81 90 ASN A CA 1
ATOM 729 C C . ASN A 1 90 ? -0.576 4.442 -14.753 1.00 90.81 90 ASN A C 1
ATOM 731 O O . ASN A 1 90 ? 0.419 3.896 -15.214 1.00 90.81 90 ASN A O 1
ATOM 735 N N . ASP A 1 91 ? -1.535 4.962 -15.510 1.00 84.06 91 ASP A N 1
ATOM 736 C CA . ASP A 1 91 ? -1.572 4.935 -16.974 1.00 84.06 91 ASP A CA 1
ATOM 737 C C . ASP A 1 91 ? -1.182 6.305 -17.567 1.00 84.06 91 ASP A C 1
ATOM 739 O O . ASP A 1 91 ? -1.708 6.737 -18.596 1.00 84.06 91 ASP A O 1
ATOM 743 N N . VAL A 1 92 ? -0.275 7.040 -16.907 1.00 74.12 92 VAL A N 1
ATOM 744 C CA . VAL A 1 92 ? 0.171 8.363 -17.376 1.00 74.12 92 VAL A CA 1
ATOM 745 C C . VAL A 1 92 ? 0.923 8.230 -18.705 1.00 74.12 92 VAL A C 1
ATOM 747 O O . VAL A 1 92 ? 2.022 7.684 -18.779 1.00 74.12 92 VAL A O 1
ATOM 750 N N . ILE A 1 93 ? 0.316 8.791 -19.752 1.00 61.94 93 ILE A N 1
ATOM 751 C CA . ILE A 1 93 ? 0.639 8.554 -21.170 1.00 61.94 93 ILE A CA 1
ATOM 752 C C . ILE A 1 93 ? 2.002 9.138 -21.598 1.00 61.94 93 ILE A C 1
ATOM 754 O O . ILE A 1 93 ? 2.597 8.658 -22.560 1.00 61.94 93 ILE A O 1
ATOM 758 N N . ASP A 1 94 ? 2.524 10.138 -20.883 1.00 65.50 94 ASP A N 1
ATOM 759 C CA . ASP A 1 94 ? 3.695 10.926 -21.309 1.00 65.50 94 ASP A CA 1
ATOM 760 C C . ASP A 1 94 ? 4.994 10.609 -20.538 1.00 65.50 94 ASP A C 1
ATOM 762 O O . ASP A 1 94 ? 5.963 11.372 -20.591 1.00 65.50 94 ASP A O 1
ATOM 766 N N . MET A 1 95 ? 5.052 9.491 -19.812 1.00 64.12 95 MET A N 1
ATOM 767 C CA . MET A 1 95 ? 6.239 9.125 -19.035 1.00 64.12 95 MET A CA 1
ATOM 768 C C . MET A 1 95 ? 7.202 8.259 -19.856 1.00 64.12 95 MET A C 1
ATOM 770 O O . MET A 1 95 ? 6.847 7.186 -20.331 1.00 64.12 95 MET A O 1
ATOM 774 N N . SER A 1 96 ? 8.459 8.702 -19.991 1.00 73.81 96 SER A N 1
ATOM 775 C CA . SER A 1 96 ? 9.515 7.924 -20.666 1.00 73.81 96 SER A CA 1
ATOM 776 C C . SER A 1 96 ? 9.968 6.691 -19.875 1.00 73.81 96 SER A C 1
ATOM 778 O O . SER A 1 96 ? 10.636 5.824 -20.429 1.00 73.81 96 SER A O 1
ATOM 780 N N . ALA A 1 97 ? 9.663 6.656 -18.577 1.00 83.75 97 ALA A N 1
ATOM 781 C CA . ALA A 1 97 ? 9.903 5.554 -17.655 1.00 83.75 97 ALA A CA 1
ATOM 782 C C . ALA A 1 97 ? 8.864 5.618 -16.529 1.00 83.75 97 ALA A C 1
ATOM 784 O O . ALA A 1 97 ? 8.390 6.709 -16.195 1.00 83.75 97 ALA A O 1
ATOM 785 N N . PHE A 1 98 ? 8.525 4.478 -15.929 1.00 90.19 98 PHE A N 1
ATOM 786 C CA . PHE A 1 98 ? 7.601 4.475 -14.803 1.00 90.19 98 PHE A CA 1
ATOM 787 C C . PHE A 1 98 ? 8.180 5.217 -13.586 1.00 90.19 98 PHE A C 1
ATOM 789 O O . PHE A 1 98 ? 9.395 5.215 -13.369 1.00 90.19 98 PHE A O 1
ATOM 796 N N . PRO A 1 99 ? 7.328 5.893 -12.794 1.00 90.81 99 PRO A N 1
ATOM 797 C CA . PRO A 1 99 ? 7.749 6.518 -11.548 1.00 90.81 99 PRO A CA 1
ATOM 798 C C . PRO A 1 99 ? 8.273 5.473 -10.556 1.00 90.81 99 PRO A C 1
ATOM 800 O O . PRO A 1 99 ? 7.618 4.462 -10.300 1.00 90.81 99 PRO A O 1
ATOM 803 N N . ASP A 1 100 ? 9.427 5.756 -9.953 1.00 91.25 100 ASP A N 1
ATOM 804 C CA . ASP A 1 100 ? 9.962 5.001 -8.820 1.00 91.25 100 ASP A CA 1
ATOM 805 C C . ASP A 1 100 ? 9.532 5.670 -7.505 1.00 91.25 100 ASP A C 1
ATOM 807 O O . ASP A 1 100 ? 9.765 6.859 -7.290 1.00 91.25 100 ASP A O 1
ATOM 811 N N . LEU A 1 101 ? 8.895 4.900 -6.619 1.00 92.56 101 LEU A N 1
ATOM 812 C CA . LEU A 1 101 ? 8.449 5.367 -5.304 1.00 92.56 101 LEU A CA 1
ATOM 813 C C . LEU A 1 101 ? 9.603 5.549 -4.313 1.00 92.56 101 LEU A C 1
ATOM 815 O O . LEU A 1 101 ? 9.412 6.190 -3.278 1.00 92.56 101 LEU A O 1
ATOM 819 N N . SER A 1 102 ? 10.769 4.960 -4.581 1.00 84.56 102 SER A N 1
ATOM 820 C CA . SER A 1 102 ? 11.893 4.953 -3.651 1.00 84.56 102 SER A CA 1
ATOM 821 C C . SER A 1 102 ? 12.406 6.361 -3.336 1.00 84.56 102 SER A C 1
ATOM 823 O O . SER A 1 102 ? 12.918 6.557 -2.242 1.00 84.56 102 SER A O 1
ATOM 825 N N . ASP A 1 103 ? 12.228 7.366 -4.208 1.00 72.06 103 ASP A N 1
ATOM 826 C CA . ASP A 1 103 ? 12.664 8.762 -3.997 1.00 72.06 103 ASP A CA 1
ATOM 827 C C . ASP A 1 103 ? 14.117 8.878 -3.448 1.00 72.06 103 ASP A C 1
ATOM 829 O O . ASP A 1 103 ? 14.406 9.738 -2.611 1.00 72.06 103 ASP A O 1
ATOM 833 N N . ASN A 1 104 ? 15.047 8.006 -3.873 1.00 68.69 104 ASN A N 1
ATOM 834 C CA . ASN A 1 104 ? 16.420 7.874 -3.332 1.00 68.69 104 ASN A CA 1
ATOM 835 C C . ASN A 1 104 ? 16.518 7.472 -1.842 1.00 68.69 104 ASN A C 1
ATOM 837 O O . ASN A 1 104 ? 17.509 7.772 -1.168 1.00 68.69 104 ASN A O 1
ATOM 841 N N . ARG A 1 105 ? 15.493 6.825 -1.293 1.00 75.44 105 ARG A N 1
ATOM 842 C CA . ARG A 1 105 ? 15.496 6.269 0.064 1.00 75.44 105 ARG A CA 1
ATOM 843 C C . ARG A 1 105 ? 16.222 4.930 0.085 1.00 75.44 105 ARG A C 1
ATOM 845 O O . ARG A 1 105 ? 16.263 4.210 -0.907 1.00 75.44 105 ARG A O 1
ATOM 852 N N . ASN A 1 106 ? 16.754 4.585 1.256 1.00 80.69 106 ASN A N 1
ATOM 853 C CA . ASN A 1 106 ? 17.381 3.282 1.475 1.00 80.69 106 ASN A CA 1
ATOM 854 C C . ASN A 1 106 ? 16.349 2.147 1.510 1.00 80.69 106 ASN A C 1
ATOM 856 O O . ASN A 1 106 ? 16.660 1.031 1.106 1.00 80.69 106 ASN A O 1
ATOM 860 N N . GLU A 1 107 ? 15.148 2.411 2.032 1.00 88.56 107 GLU A N 1
ATOM 861 C CA . GLU A 1 107 ? 14.068 1.432 2.114 1.00 88.56 107 GLU A CA 1
ATOM 862 C C . GLU A 1 107 ? 12.966 1.716 1.090 1.00 88.56 107 GLU A C 1
ATOM 864 O O . GLU A 1 107 ? 12.445 2.830 1.002 1.00 88.56 107 GLU A O 1
ATOM 869 N N . ASP A 1 108 ? 12.561 0.673 0.369 1.00 94.56 108 ASP A N 1
ATOM 870 C CA . ASP A 1 108 ? 11.463 0.725 -0.592 1.00 94.56 108 ASP A CA 1
ATOM 871 C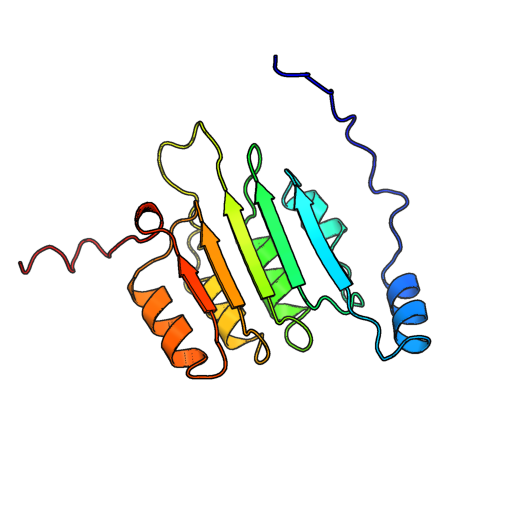 C . ASP A 1 108 ? 10.097 0.900 0.117 1.00 94.56 108 ASP A C 1
ATOM 873 O O . ASP A 1 108 ? 9.766 0.128 1.033 1.00 94.56 108 ASP A O 1
ATOM 877 N N . PRO A 1 109 ? 9.270 1.893 -0.274 1.00 96.38 109 PRO A N 1
ATOM 878 C CA . PRO A 1 109 ? 7.984 2.147 0.378 1.00 96.38 109 PRO A CA 1
ATOM 879 C C . PRO A 1 109 ? 6.980 0.993 0.290 1.00 96.38 109 PRO A C 1
ATOM 881 O O . PRO A 1 109 ? 6.192 0.809 1.221 1.00 96.38 109 PRO A O 1
ATOM 884 N N . LEU A 1 110 ? 6.991 0.198 -0.784 1.00 97.75 110 LEU A N 1
ATOM 885 C CA . LEU A 1 110 ? 6.106 -0.962 -0.937 1.00 97.75 110 LEU A CA 1
ATOM 886 C C . LEU A 1 110 ? 6.558 -2.116 -0.035 1.00 97.75 110 LEU A C 1
ATOM 888 O O . LEU A 1 110 ? 5.719 -2.796 0.565 1.00 97.75 110 LEU A O 1
ATOM 892 N N . VAL A 1 111 ? 7.870 -2.292 0.149 1.00 97.81 111 VAL A N 1
ATOM 893 C CA . VAL A 1 111 ? 8.421 -3.225 1.146 1.00 97.81 111 VAL A CA 1
ATOM 894 C C . VAL A 1 111 ? 8.021 -2.795 2.560 1.00 97.81 111 VAL A C 1
ATOM 896 O O . VAL A 1 111 ? 7.533 -3.618 3.340 1.00 97.81 111 VAL A O 1
ATOM 899 N N . LEU A 1 112 ? 8.158 -1.507 2.897 1.00 97.44 112 LEU A N 1
ATOM 900 C CA . LEU A 1 112 ? 7.744 -0.976 4.202 1.00 97.44 112 LEU A CA 1
ATOM 901 C C . LEU A 1 112 ? 6.233 -1.106 4.438 1.00 97.44 112 LEU A C 1
ATOM 903 O O . LEU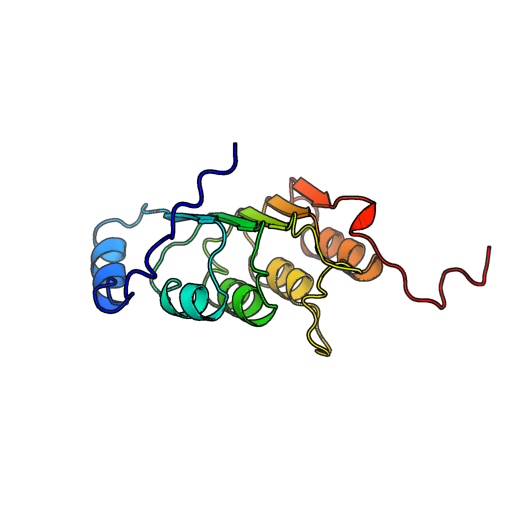 A 1 112 ? 5.813 -1.425 5.556 1.00 97.44 112 LEU A O 1
ATOM 907 N N . LEU A 1 113 ? 5.419 -0.887 3.403 1.00 98.44 113 LEU A N 1
ATOM 908 C CA . LEU A 1 113 ? 3.975 -1.108 3.425 1.00 98.44 113 LEU A CA 1
ATOM 909 C C . LEU A 1 113 ? 3.651 -2.566 3.758 1.00 98.44 113 LEU A C 1
ATOM 911 O O . LEU A 1 113 ? 2.909 -2.824 4.706 1.00 98.44 113 LEU A O 1
ATOM 915 N N . ALA A 1 114 ? 4.236 -3.514 3.023 1.00 98.25 114 ALA A N 1
ATOM 916 C CA . ALA A 1 114 ? 4.031 -4.938 3.255 1.00 98.25 114 ALA A CA 1
ATOM 917 C C . ALA A 1 114 ? 4.480 -5.356 4.664 1.00 98.25 114 ALA A C 1
ATOM 919 O O . ALA A 1 114 ? 3.779 -6.113 5.335 1.00 98.25 114 ALA A O 1
ATOM 920 N N . TRP A 1 115 ? 5.609 -4.831 5.142 1.00 97.81 115 TRP A N 1
ATOM 921 C CA . TRP A 1 115 ? 6.127 -5.137 6.473 1.00 97.81 115 TRP A CA 1
ATOM 922 C C . TRP A 1 115 ? 5.216 -4.636 7.603 1.00 97.81 115 TRP A C 1
ATOM 924 O O . TRP A 1 115 ? 4.940 -5.377 8.547 1.00 97.81 115 TRP A O 1
ATOM 934 N N . ARG A 1 116 ? 4.733 -3.389 7.522 1.00 97.81 116 ARG A N 1
ATOM 935 C CA . ARG A 1 116 ? 3.918 -2.772 8.584 1.00 97.81 116 ARG A CA 1
ATOM 936 C C . ARG A 1 116 ? 2.470 -3.240 8.563 1.00 97.81 116 ARG A C 1
ATOM 938 O O . ARG A 1 116 ? 1.908 -3.569 9.607 1.00 97.81 116 ARG A O 1
ATOM 945 N N . CYS A 1 117 ? 1.852 -3.280 7.387 1.00 98.12 117 CYS A N 1
ATOM 946 C CA . CYS A 1 117 ? 0.440 -3.609 7.239 1.00 98.12 117 CYS A CA 1
ATOM 947 C C . CYS A 1 117 ? 0.235 -5.123 7.298 1.00 98.12 117 CYS A C 1
ATOM 949 O O . CYS A 1 117 ? -0.041 -5.750 6.282 1.00 98.12 117 CYS A O 1
ATOM 951 N N . THR A 1 118 ? 0.318 -5.722 8.489 1.00 96.62 118 THR A N 1
ATOM 952 C CA . THR A 1 118 ? 0.239 -7.184 8.713 1.00 96.62 118 THR A CA 1
ATOM 953 C C . THR A 1 118 ? -1.099 -7.829 8.320 1.00 96.62 118 THR A C 1
ATOM 955 O O . THR A 1 118 ? -1.232 -9.049 8.335 1.00 96.62 118 THR A O 1
ATOM 958 N N . ARG A 1 119 ? -2.099 -7.056 7.891 1.00 97.50 119 ARG A N 1
ATOM 959 C CA . ARG A 1 119 ? -3.361 -7.570 7.326 1.00 97.50 119 ARG A CA 1
ATOM 960 C C . ARG A 1 119 ? -3.461 -7.425 5.808 1.00 97.50 119 ARG A C 1
ATOM 962 O O . ARG A 1 119 ? -4.467 -7.845 5.237 1.00 97.50 119 ARG A O 1
ATOM 969 N N . LEU A 1 120 ? -2.429 -6.870 5.166 1.00 98.69 120 LEU A N 1
ATOM 970 C CA . LEU A 1 120 ? -2.338 -6.750 3.716 1.00 98.69 120 LEU A CA 1
ATOM 971 C C . LEU A 1 120 ? -2.471 -8.133 3.075 1.00 98.69 120 LEU A C 1
ATOM 973 O O . LEU A 1 120 ? -1.658 -9.020 3.317 1.00 98.69 120 LEU A O 1
ATOM 977 N N . SER A 1 121 ? -3.529 -8.287 2.289 1.00 98.62 121 SER A N 1
ATOM 978 C CA . SER A 1 121 ? -3.901 -9.523 1.602 1.00 98.62 121 SER A CA 1
ATOM 979 C C . SER A 1 121 ? -3.914 -9.372 0.087 1.00 98.62 121 SER A C 1
ATOM 981 O O . SER A 1 121 ? -3.863 -10.376 -0.618 1.00 98.62 121 SER A O 1
ATOM 983 N N . LEU A 1 122 ? -3.958 -8.132 -0.402 1.00 98.81 122 LEU A N 1
ATOM 984 C CA . LEU A 1 122 ? -3.845 -7.794 -1.809 1.00 98.81 122 LEU A CA 1
ATOM 985 C C . LEU A 1 122 ? -2.909 -6.598 -1.964 1.00 98.81 122 LEU A C 1
ATOM 987 O O . LEU A 1 122 ? -3.147 -5.547 -1.362 1.00 98.81 122 LEU A O 1
ATOM 991 N N . LEU A 1 123 ? -1.881 -6.770 -2.787 1.00 98.81 123 LEU A N 1
ATOM 992 C CA . LEU A 1 123 ? -1.035 -5.705 -3.302 1.00 98.81 123 LEU A CA 1
ATOM 993 C C . LEU A 1 123 ? -1.032 -5.803 -4.827 1.00 98.81 123 LEU A C 1
ATOM 995 O O . LEU A 1 123 ? -0.639 -6.838 -5.361 1.00 98.81 123 LEU A O 1
ATOM 999 N N . ALA A 1 124 ? -1.476 -4.746 -5.497 1.00 98.56 124 ALA A N 1
ATOM 1000 C CA . ALA A 1 124 ? -1.430 -4.642 -6.950 1.00 98.56 124 ALA A CA 1
ATOM 1001 C C . ALA A 1 124 ? -0.705 -3.356 -7.358 1.00 98.56 124 ALA A C 1
ATOM 1003 O O . ALA A 1 124 ? -0.994 -2.293 -6.799 1.00 98.56 124 ALA A O 1
ATOM 1004 N N . VAL A 1 125 ? 0.248 -3.460 -8.283 1.00 97.94 125 VAL A N 1
ATOM 1005 C CA . VAL A 1 125 ? 1.077 -2.341 -8.745 1.00 97.94 125 VAL A CA 1
ATOM 1006 C C . VAL A 1 125 ? 1.192 -2.370 -10.264 1.00 97.94 125 VAL A C 1
ATOM 1008 O O . VAL A 1 125 ? 1.765 -3.290 -10.840 1.00 97.94 125 VAL A O 1
ATOM 1011 N N . HIS A 1 126 ? 0.666 -1.332 -10.899 1.00 95.88 126 HIS A N 1
ATOM 1012 C CA . HIS A 1 126 ? 0.649 -1.153 -12.342 1.00 95.88 126 HIS A CA 1
ATOM 1013 C C . HIS A 1 126 ? 1.133 0.252 -12.675 1.00 95.88 126 HIS A C 1
ATOM 1015 O O . HIS A 1 126 ? 0.652 1.227 -12.096 1.00 95.88 126 HIS A O 1
ATOM 1021 N N . GLY A 1 127 ? 2.093 0.360 -13.591 1.00 93.50 127 GLY A N 1
ATOM 1022 C CA . GLY A 1 127 ? 2.603 1.653 -14.044 1.00 93.50 127 GLY A CA 1
ATOM 1023 C C . GLY A 1 127 ? 3.531 2.371 -13.060 1.00 93.50 127 GLY A C 1
ATOM 1024 O O . GLY A 1 127 ? 3.651 3.593 -13.110 1.00 93.50 127 GLY A O 1
ATOM 1025 N N . TYR A 1 128 ? 4.183 1.621 -12.169 1.00 94.69 128 TYR A N 1
ATOM 1026 C CA . TYR A 1 128 ? 5.245 2.086 -11.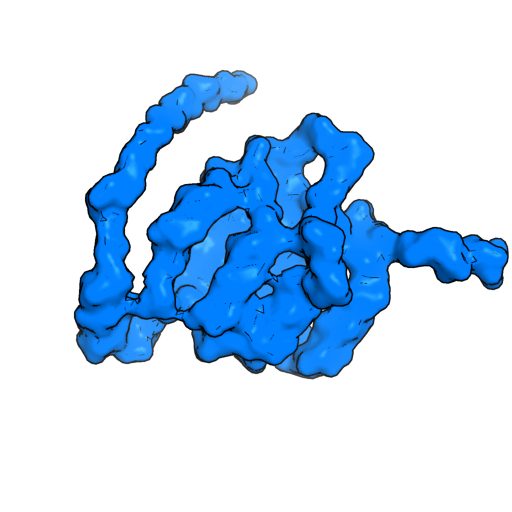269 1.00 94.69 128 TYR A CA 1
ATOM 1027 C C . TYR A 1 128 ? 6.453 1.169 -11.386 1.00 94.69 128 TYR A C 1
ATOM 1029 O O . TYR A 1 128 ? 6.284 -0.018 -11.637 1.00 94.69 128 TYR A O 1
ATOM 1037 N N . THR A 1 129 ? 7.653 1.689 -11.161 1.00 94.19 129 THR A N 1
ATOM 1038 C CA . THR A 1 129 ? 8.848 0.846 -11.085 1.00 94.19 129 THR A CA 1
ATOM 1039 C C . THR A 1 129 ? 8.815 0.025 -9.802 1.00 94.19 129 THR A C 1
ATOM 1041 O O . THR A 1 129 ? 8.657 0.567 -8.707 1.00 94.19 129 THR A O 1
ATOM 1044 N N . VAL A 1 130 ? 8.985 -1.289 -9.933 1.00 95.50 130 VAL A N 1
ATOM 1045 C CA . VAL A 1 130 ? 9.131 -2.224 -8.821 1.00 95.50 130 VAL A CA 1
ATOM 1046 C C . VAL A 1 130 ? 10.353 -3.098 -9.056 1.00 95.50 130 VAL A C 1
ATOM 1048 O O . VAL A 1 130 ? 10.397 -3.914 -9.975 1.00 95.50 130 VAL A O 1
ATOM 1051 N N . TRP A 1 131 ? 11.345 -2.965 -8.183 1.00 94.62 131 TRP A N 1
ATOM 1052 C CA . TRP A 1 131 ? 12.563 -3.760 -8.264 1.00 94.62 131 TRP A CA 1
ATOM 1053 C C . TRP A 1 131 ? 12.287 -5.240 -7.967 1.00 94.62 131 TRP A C 1
ATOM 1055 O O . TRP A 1 131 ? 11.618 -5.582 -6.984 1.00 94.62 131 TRP A O 1
ATOM 1065 N N . ALA A 1 132 ? 12.843 -6.141 -8.778 1.00 95.50 132 ALA A N 1
ATOM 1066 C CA . ALA A 1 132 ? 12.621 -7.582 -8.654 1.00 95.50 132 ALA A CA 1
ATOM 1067 C C . ALA A 1 132 ? 12.988 -8.129 -7.259 1.00 95.50 132 ALA A C 1
ATOM 1069 O O . ALA A 1 132 ? 12.254 -8.940 -6.682 1.00 95.50 132 ALA A O 1
ATOM 1070 N N . HIS A 1 133 ? 14.077 -7.639 -6.657 1.00 94.56 133 HIS A N 1
ATOM 1071 C CA . HIS A 1 133 ? 14.471 -8.030 -5.302 1.00 94.56 133 HIS A CA 1
ATOM 1072 C C . HIS A 1 133 ? 13.442 -7.585 -4.239 1.00 94.56 133 HIS A C 1
ATOM 1074 O O . HIS A 1 133 ? 13.208 -8.313 -3.266 1.00 94.56 133 HIS A O 1
ATOM 1080 N N . ASN A 1 134 ? 12.762 -6.451 -4.444 1.00 96.19 134 ASN A N 1
ATOM 1081 C CA . ASN A 1 134 ? 11.704 -5.957 -3.557 1.00 96.19 134 ASN A CA 1
ATOM 1082 C C . ASN A 1 134 ? 10.427 -6.792 -3.677 1.00 96.19 134 ASN A C 1
ATOM 1084 O O . ASN A 1 134 ? 9.802 -7.084 -2.657 1.00 96.19 134 ASN A O 1
ATOM 1088 N N . LEU A 1 135 ? 10.083 -7.284 -4.874 1.00 96.50 135 LEU A N 1
ATOM 1089 C CA . LEU A 1 135 ? 8.984 -8.246 -5.047 1.00 96.50 135 LEU A CA 1
ATOM 1090 C C . LEU A 1 135 ? 9.215 -9.524 -4.242 1.00 96.50 135 LEU A C 1
ATOM 1092 O O . LEU A 1 135 ? 8.320 -9.992 -3.532 1.00 96.50 135 LEU A O 1
ATOM 1096 N N . ILE A 1 136 ? 10.435 -10.062 -4.298 1.00 96.69 136 ILE A N 1
ATOM 1097 C CA . ILE A 1 136 ? 10.823 -11.239 -3.514 1.00 96.69 136 ILE A CA 1
ATOM 1098 C C . ILE A 1 136 ? 10.726 -10.930 -2.014 1.00 96.69 136 ILE A C 1
ATOM 1100 O O . ILE A 1 136 ? 10.216 -11.754 -1.248 1.00 96.69 136 ILE A O 1
ATOM 1104 N N . ALA A 1 137 ? 11.193 -9.756 -1.580 1.00 97.25 137 ALA A N 1
ATOM 1105 C CA . ALA A 1 137 ? 11.107 -9.333 -0.187 1.00 97.25 137 ALA A CA 1
ATOM 1106 C C . ALA A 1 137 ? 9.650 -9.234 0.294 1.00 97.25 137 ALA A C 1
ATOM 1108 O O . ALA A 1 137 ? 9.321 -9.803 1.335 1.00 97.25 137 ALA A O 1
ATOM 1109 N N . ILE A 1 138 ? 8.764 -8.598 -0.477 1.00 98.25 138 ILE A N 1
ATOM 1110 C CA . ILE A 1 138 ? 7.328 -8.478 -0.179 1.00 98.25 138 ILE A CA 1
ATOM 1111 C C . ILE A 1 138 ? 6.681 -9.861 -0.055 1.00 98.25 138 ILE A C 1
ATOM 1113 O O . ILE A 1 138 ? 6.020 -10.150 0.948 1.00 98.25 138 ILE A O 1
ATOM 1117 N N . ALA A 1 139 ? 6.908 -10.738 -1.039 1.00 97.38 139 ALA A N 1
ATOM 1118 C CA . ALA A 1 139 ? 6.358 -12.091 -1.040 1.00 97.38 139 ALA A CA 1
ATOM 1119 C C . ALA A 1 139 ? 6.827 -12.898 0.183 1.00 97.38 139 ALA A C 1
ATOM 1121 O O . ALA A 1 139 ? 6.030 -13.586 0.819 1.00 97.38 139 ALA A O 1
ATOM 1122 N N . ARG A 1 140 ? 8.105 -12.775 0.567 1.00 97.31 140 ARG A N 1
ATOM 1123 C CA . ARG A 1 140 ? 8.665 -13.441 1.756 1.00 97.31 140 ARG A CA 1
ATOM 1124 C C . ARG A 1 140 ? 8.129 -12.871 3.064 1.00 97.31 140 ARG A C 1
ATOM 1126 O O . ARG A 1 140 ? 7.809 -13.642 3.962 1.00 97.31 140 ARG A O 1
ATOM 1133 N N . LEU A 1 141 ? 8.035 -11.545 3.174 1.00 96.38 141 LEU A N 1
ATOM 1134 C CA . LEU A 1 141 ? 7.543 -10.862 4.372 1.00 96.38 141 LEU A CA 1
ATOM 1135 C C . LEU A 1 141 ? 6.109 -11.262 4.699 1.00 96.38 141 LEU A C 1
ATOM 1137 O O . LEU A 1 141 ? 5.758 -11.367 5.874 1.00 96.38 141 LEU A O 1
ATOM 1141 N N . ARG A 1 142 ? 5.279 -11.477 3.672 1.00 95.75 142 ARG A N 1
ATOM 1142 C CA . ARG A 1 142 ? 3.873 -11.811 3.880 1.00 95.75 142 ARG A CA 1
ATOM 1143 C C . ARG A 1 142 ? 3.523 -13.280 3.798 1.00 95.75 142 ARG A C 1
ATOM 1145 O O . ARG A 1 142 ? 2.565 -13.689 4.454 1.00 95.75 142 ARG A O 1
ATOM 1152 N N . GLY A 1 143 ? 4.269 -14.062 3.027 1.00 96.25 143 GLY A N 1
ATOM 1153 C CA . GLY A 1 143 ? 3.973 -15.472 2.821 1.00 96.25 143 GLY A CA 1
ATOM 1154 C C . GLY A 1 143 ? 2.515 -15.683 2.410 1.00 96.25 143 GLY A C 1
ATOM 1155 O O . GLY A 1 143 ? 1.993 -14.993 1.540 1.00 96.25 143 GLY A O 1
ATOM 1156 N N . SER A 1 144 ? 1.837 -16.615 3.080 1.00 96.12 144 SER A N 1
ATOM 1157 C CA . SER A 1 144 ? 0.454 -17.000 2.776 1.00 96.12 144 SER A CA 1
ATOM 1158 C C . SER A 1 144 ? -0.606 -15.939 3.086 1.00 96.12 144 SER A C 1
ATOM 1160 O O . SER A 1 144 ? -1.751 -16.094 2.663 1.00 96.12 144 SER A O 1
ATOM 1162 N N . ASP A 1 145 ? -0.270 -14.891 3.842 1.00 96.94 145 ASP A N 1
ATOM 1163 C CA . ASP A 1 145 ? -1.241 -13.845 4.174 1.00 96.94 145 ASP A CA 1
ATOM 1164 C C . ASP A 1 145 ? -1.523 -12.919 2.983 1.00 96.94 145 ASP A C 1
ATOM 1166 O O . ASP A 1 145 ? -2.639 -12.406 2.857 1.00 96.94 145 ASP A O 1
ATOM 1170 N N . LEU A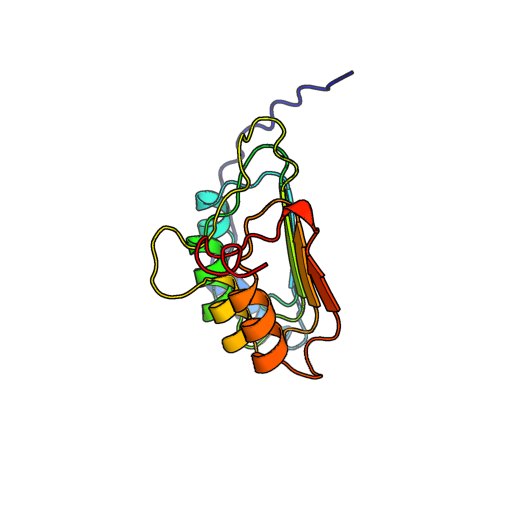 1 146 ? -0.534 -12.733 2.098 1.00 98.25 146 LEU A N 1
ATOM 1171 C CA . LEU A 1 146 ? -0.682 -11.989 0.850 1.00 98.25 146 LEU A CA 1
ATOM 1172 C C . LEU A 1 146 ? -1.246 -12.925 -0.217 1.00 98.25 146 LEU A C 1
ATOM 1174 O O . LEU A 1 146 ? -0.533 -13.687 -0.862 1.00 98.25 146 LEU A O 1
ATOM 1178 N N . LYS A 1 147 ? -2.567 -12.881 -0.368 1.00 98.50 147 LYS A N 1
ATOM 1179 C CA . LYS A 1 147 ? -3.325 -13.750 -1.275 1.00 98.50 147 LYS A CA 1
ATOM 1180 C C . LYS A 1 147 ? -3.159 -13.349 -2.734 1.00 98.50 147 LYS A C 1
ATOM 1182 O O . LYS A 1 147 ? -3.285 -14.198 -3.608 1.00 98.50 147 LYS A O 1
ATOM 1187 N N . VAL A 1 148 ? -2.933 -12.061 -2.977 1.00 98.50 148 VAL A N 1
ATOM 1188 C CA . VAL A 1 148 ? -2.735 -11.489 -4.306 1.00 98.50 148 VAL A CA 1
ATOM 1189 C C . VAL A 1 148 ? -1.533 -10.555 -4.251 1.00 98.50 148 VAL A C 1
ATOM 1191 O O . VAL A 1 148 ? -1.531 -9.586 -3.491 1.00 98.50 148 VAL A O 1
ATOM 1194 N N . LEU A 1 149 ? -0.527 -10.871 -5.058 1.00 98.50 149 LEU A N 1
ATOM 1195 C CA . LEU A 1 149 ? 0.568 -9.983 -5.419 1.00 98.50 149 LEU A CA 1
ATOM 1196 C C . LEU A 1 149 ? 0.551 -9.885 -6.941 1.00 98.50 149 LEU A C 1
ATOM 1198 O O . LEU A 1 149 ? 0.877 -10.858 -7.617 1.00 98.50 149 LEU A O 1
ATOM 1202 N N . GLU A 1 150 ? 0.109 -8.747 -7.455 1.00 98.38 150 GLU A N 1
ATOM 1203 C CA . GLU A 1 150 ? -0.047 -8.514 -8.887 1.00 98.38 150 GLU A CA 1
ATOM 1204 C C . GLU A 1 150 ? 0.823 -7.336 -9.304 1.00 98.38 150 GLU A C 1
ATOM 1206 O O . GLU A 1 150 ? 0.705 -6.250 -8.745 1.00 98.38 150 GLU A O 1
ATOM 1211 N N . VAL A 1 151 ? 1.719 -7.560 -10.261 1.00 97.88 151 VAL A N 1
ATOM 1212 C CA . VAL A 1 151 ? 2.559 -6.512 -10.840 1.00 97.88 151 VAL A CA 1
ATOM 1213 C C . VAL A 1 151 ? 2.642 -6.746 -12.338 1.00 97.88 151 VAL A C 1
ATOM 1215 O O . VAL A 1 151 ? 2.856 -7.880 -12.770 1.00 97.88 151 VAL A O 1
ATOM 1218 N N . THR A 1 152 ? 2.429 -5.700 -13.134 1.00 95.25 152 THR A N 1
ATOM 1219 C CA . THR A 1 152 ? 2.610 -5.777 -14.590 1.00 95.25 152 THR A CA 1
ATOM 1220 C C . THR A 1 152 ? 4.064 -6.043 -14.936 1.00 95.25 152 THR A C 1
ATOM 1222 O O . THR A 1 152 ? 4.954 -5.471 -14.321 1.00 95.25 152 THR A O 1
ATOM 1225 N N . GLU A 1 153 ? 4.314 -6.874 -15.946 1.00 93.81 153 GLU A N 1
ATOM 1226 C CA . GLU A 1 153 ? 5.677 -7.220 -16.375 1.00 93.81 153 GLU A CA 1
ATOM 1227 C C . GLU A 1 153 ? 6.527 -5.975 -16.664 1.00 93.81 153 GLU A C 1
ATOM 1229 O O . GLU A 1 153 ? 7.645 -5.868 -16.177 1.00 93.81 153 GLU A O 1
ATOM 1234 N N . GLU A 1 154 ? 5.953 -4.988 -17.356 1.00 92.00 154 GLU A N 1
ATOM 1235 C CA . GLU A 1 154 ? 6.610 -3.717 -17.697 1.00 92.00 154 GLU A CA 1
ATOM 1236 C C . GLU A 1 154 ? 6.995 -2.881 -16.463 1.00 92.00 154 GLU A C 1
ATOM 1238 O O . GLU A 1 154 ? 7.844 -1.999 -16.543 1.00 92.00 154 GLU A O 1
ATOM 1243 N N . SER A 1 155 ? 6.356 -3.136 -15.320 1.00 93.94 155 SER A N 1
ATOM 1244 C CA . SER A 1 155 ? 6.628 -2.468 -14.046 1.00 93.94 155 SER A CA 1
ATOM 1245 C C . SER A 1 155 ? 7.790 -3.100 -13.278 1.00 93.94 155 SER A C 1
ATOM 1247 O O . SER A 1 155 ? 8.195 -2.551 -12.258 1.00 93.94 155 SER A O 1
ATOM 1249 N N . ILE A 1 156 ? 8.328 -4.237 -13.728 1.00 94.88 156 ILE A N 1
ATOM 1250 C CA . ILE A 1 156 ? 9.415 -4.942 -13.045 1.00 94.88 156 ILE A CA 1
ATOM 1251 C C . ILE A 1 156 ? 10.760 -4.501 -13.621 1.00 94.88 156 ILE A C 1
ATOM 1253 O O . ILE A 1 156 ? 11.007 -4.669 -14.813 1.00 94.88 156 ILE A O 1
ATOM 1257 N N . ASP A 1 157 ? 11.645 -4.001 -12.758 1.00 92.75 157 ASP A N 1
ATOM 1258 C CA . ASP A 1 157 ? 13.019 -3.636 -13.123 1.00 92.75 157 ASP A CA 1
ATOM 1259 C C . ASP A 1 157 ? 14.051 -4.478 -12.348 1.00 92.75 157 ASP A C 1
ATOM 1261 O O . ASP A 1 157 ? 13.767 -5.021 -11.270 1.00 92.75 157 ASP A O 1
ATOM 1265 N N . PHE A 1 158 ? 15.251 -4.610 -12.911 1.00 90.75 158 PHE A N 1
ATOM 1266 C CA . PHE A 1 158 ? 16.335 -5.447 -12.399 1.00 90.75 158 PHE A CA 1
ATOM 1267 C C . PHE A 1 158 ? 17.596 -4.618 -12.181 1.00 90.75 158 PHE A C 1
ATOM 1269 O O . PHE A 1 158 ? 17.953 -3.757 -12.986 1.00 90.75 158 PHE A O 1
ATOM 1276 N N . ASP A 1 159 ? 18.327 -4.917 -11.109 1.00 83.50 159 ASP A N 1
ATOM 1277 C CA . ASP A 1 159 ? 19.621 -4.289 -10.876 1.00 83.50 159 ASP A CA 1
ATOM 1278 C C . ASP A 1 159 ? 20.578 -4.624 -12.035 1.00 83.50 159 ASP A C 1
ATOM 1280 O O . ASP A 1 159 ? 20.733 -5.784 -12.424 1.00 83.50 159 ASP A O 1
ATOM 1284 N N . GLN 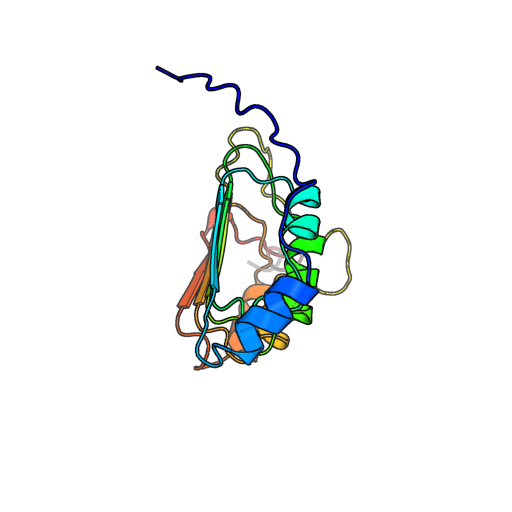A 1 160 ? 21.275 -3.616 -12.575 1.00 68.06 160 GLN A N 1
ATOM 1285 C CA . GLN A 1 160 ? 22.141 -3.758 -13.762 1.00 68.06 160 GLN A CA 1
ATOM 1286 C C . GLN A 1 160 ? 23.283 -4.789 -13.605 1.00 68.06 160 GLN A C 1
ATOM 1288 O O . GLN A 1 160 ? 23.932 -5.140 -14.588 1.00 68.06 160 GLN A O 1
ATOM 1293 N N . GLY A 1 161 ? 23.537 -5.285 -12.390 1.00 59.12 161 GLY A N 1
ATOM 1294 C CA . GLY A 1 161 ? 24.518 -6.336 -12.108 1.00 59.12 161 GLY A CA 1
ATOM 1295 C C . GLY A 1 161 ? 24.012 -7.772 -12.292 1.00 59.12 161 GLY A C 1
ATOM 1296 O O . GLY A 1 161 ? 24.839 -8.672 -12.380 1.00 59.12 161 GLY A O 1
ATOM 1297 N N . GLU A 1 162 ? 22.699 -8.010 -12.372 1.00 54.00 162 GLU A N 1
ATOM 1298 C CA . GLU A 1 162 ? 22.132 -9.372 -12.445 1.00 54.00 162 GLU A CA 1
ATOM 1299 C C . GLU A 1 162 ? 21.972 -9.899 -13.884 1.00 54.00 162 GLU A C 1
ATOM 1301 O O . GLU A 1 162 ? 21.820 -11.101 -14.097 1.00 54.00 162 GLU A O 1
ATOM 1306 N N . LEU A 1 163 ? 22.059 -9.020 -14.888 1.00 53.88 163 LEU A N 1
ATOM 1307 C CA . LEU A 1 163 ? 21.940 -9.366 -16.313 1.00 53.88 163 LEU A CA 1
ATOM 1308 C C . LEU A 1 163 ? 23.288 -9.669 -16.991 1.00 53.88 163 LEU A C 1
ATOM 1310 O O . LEU A 1 163 ? 23.313 -10.047 -18.159 1.00 53.88 163 LEU A O 1
ATOM 1314 N N . ALA A 1 164 ? 24.409 -9.492 -16.286 1.00 51.06 164 ALA A N 1
ATOM 1315 C CA . ALA A 1 164 ? 25.751 -9.684 -16.841 1.00 51.06 164 ALA A CA 1
ATOM 1316 C C . ALA A 1 164 ? 26.230 -11.152 -16.843 1.00 51.06 164 ALA A C 1
ATOM 1318 O O . ALA A 1 164 ? 27.254 -11.444 -17.458 1.00 51.06 164 ALA A O 1
ATOM 1319 N N . ASP A 1 165 ? 25.488 -12.060 -16.197 1.00 49.72 165 ASP A N 1
ATOM 1320 C CA . ASP A 1 165 ? 25.853 -13.476 -16.028 1.00 49.72 165 ASP A CA 1
ATOM 1321 C C . ASP A 1 165 ? 24.975 -14.455 -16.850 1.00 49.72 165 ASP 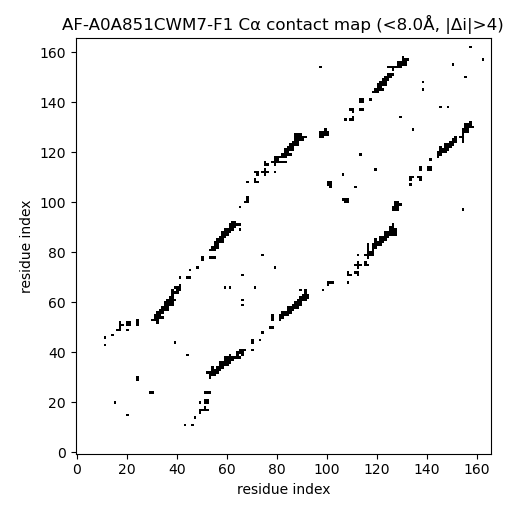A C 1
ATOM 1323 O O . ASP A 1 165 ? 24.931 -15.650 -16.540 1.00 49.72 165 ASP A O 1
ATOM 1327 N N . GLN A 1 166 ? 24.286 -13.985 -17.903 1.00 46.56 166 GLN A N 1
ATOM 1328 C CA . GLN A 1 166 ? 23.542 -14.838 -18.854 1.00 46.56 166 GLN A CA 1
ATOM 1329 C C . GLN A 1 166 ? 24.150 -14.852 -20.259 1.00 46.56 166 GLN A C 1
ATOM 1331 O O . GLN A 1 166 ? 24.446 -13.763 -20.800 1.00 46.56 166 GLN A O 1
#

pLDDT: mean 89.13, std 14.92, range [33.38, 98.81]

Organism: Calyptomena viridis (NCBI:txid135972)

Secondary structure (DSSP, 8-state):
------------TTPPPHHHHHHHHHH-TT--EEEEEES--HHHHHHH--TT--EEEEEEEESS-PPPHHHHHHHHHHSTTT--EEEEEE--TT-SSPPBTTTT-SS-HHHHHHHH-TT--EEEEESSBEEHHHHHHHHHHHGGG--EEEE-GGGEE--TTSSTT-

Mean predicted aligned error: 6.24 Å

Radius of gyration: 17.18 Å; Cα contacts (8 Å, |Δi|>4): 270; chains: 1; bounding box: 46×41×46 Å

InterPro domains:
  IPR032675 Leucine-rich repeat domain superfamily [G3DSA:3.80.10.10] (2-165)